Protein AF-A0A9D7IGU1-F1 (afdb_monomer)

Foldseek 3Di:
DVVVVVVVVLVVQLVVQLVVVVVVVDAQLLSNLLSLCVSDPLVDDSCLSVVLNQLRACPPVQHNDHSNLVSNLSNVCSRLNDPDQQDDPDPVVSVVVVVCLVPPVVHSCVVSVVSVVVVCVVDPDDRDDPDDSPPPVPPPPDPDDPCVVVPDPDPDPPPDDPDDDDPDDPPPVVPD

Solvent-accessible surface area (backbone atoms only — not comparable to full-atom values): 10767 Å² total; per-residue (Å²): 112,74,67,55,57,55,49,56,52,50,52,49,53,28,52,54,40,22,55,52,32,43,77,72,69,44,45,53,3,28,13,37,20,42,21,43,56,72,74,42,92,58,92,66,64,82,70,61,29,62,75,25,55,62,30,45,48,24,29,80,66,69,58,62,44,62,13,45,59,51,10,46,44,50,43,48,39,63,73,71,48,82,91,68,78,62,83,53,96,47,69,70,55,19,53,48,52,49,46,42,41,60,72,37,90,93,18,68,58,58,62,57,54,47,54,62,53,50,48,53,72,72,38,101,56,81,73,76,62,87,85,52,95,79,65,65,75,82,85,54,76,84,73,78,56,89,53,85,79,65,82,61,93,68,82,74,80,79,83,68,85,72,82,80,88,79,82,93,70,76,88,69,77,82,78,121

Mean predicted aligned error: 13.42 Å

pLDDT: mean 72.74, std 23.42, range [28.81, 96.25]

Secondary structure (DSSP, 8-state):
-HHHHHHHHHHHHHHHHHHHHHHTT--HHHHHHHHHHHHS--S--GGGGGGGGGGSSBSTT--SB-HHHHHHHHHHHHHHS-SSPPP-SSHHHHHHHHHHHHHSTT-TTHHHHHHHHHHHHHSSSPPPPS--TT--STT--SS--TTTTSSS-PPPP------S------TTTT--

Structure (mmCIF, N/CA/C/O backbone):
data_AF-A0A9D7IGU1-F1
#
_entry.id   AF-A0A9D7IGU1-F1
#
loop_
_atom_site.group_PDB
_atom_site.id
_atom_site.type_symbol
_atom_site.label_atom_id
_atom_site.label_alt_id
_atom_site.label_comp_id
_atom_site.label_asym_id
_atom_site.label_entity_id
_atom_site.label_seq_id
_atom_site.pdbx_PDB_ins_code
_atom_site.Cartn_x
_atom_site.Cartn_y
_atom_site.Cartn_z
_atom_site.occupancy
_atom_site.B_iso_or_equiv
_atom_site.auth_seq_id
_atom_site.auth_comp_id
_atom_site.auth_asym_id
_atom_site.auth_atom_id
_atom_site.pdbx_PDB_model_num
ATOM 1 N N . MET A 1 1 ? 7.772 -27.576 4.066 1.00 51.88 1 MET A N 1
ATOM 2 C CA . MET A 1 1 ? 8.764 -27.115 3.060 1.00 51.88 1 MET A CA 1
ATOM 3 C C . MET A 1 1 ? 8.120 -26.477 1.826 1.00 51.88 1 MET A C 1
ATOM 5 O O . MET A 1 1 ? 8.547 -25.393 1.469 1.00 51.88 1 MET A O 1
ATOM 9 N N . ARG A 1 2 ? 7.075 -27.059 1.208 1.00 58.72 2 ARG A N 1
ATOM 10 C CA . ARG A 1 2 ? 6.429 -26.496 -0.005 1.00 58.72 2 ARG A CA 1
ATOM 11 C C . ARG A 1 2 ? 5.854 -25.073 0.150 1.00 58.72 2 ARG A C 1
ATOM 13 O O . ARG A 1 2 ? 5.916 -24.304 -0.799 1.00 58.72 2 ARG A O 1
ATOM 20 N N . GLU A 1 3 ? 5.317 -24.707 1.318 1.00 61.44 3 GLU A N 1
ATOM 21 C CA . GLU A 1 3 ? 4.785 -23.349 1.554 1.00 61.44 3 GLU A CA 1
ATOM 22 C C . GLU A 1 3 ? 5.861 -22.271 1.695 1.00 61.44 3 GLU A C 1
ATOM 24 O O . GLU A 1 3 ? 5.655 -21.152 1.232 1.00 61.44 3 GLU A O 1
ATOM 29 N N . ALA A 1 4 ? 7.009 -22.609 2.290 1.00 62.56 4 ALA A N 1
ATOM 30 C CA . ALA A 1 4 ? 8.148 -21.700 2.356 1.00 62.56 4 ALA A CA 1
ATOM 31 C C . ALA A 1 4 ? 8.621 -21.385 0.931 1.00 62.56 4 ALA A C 1
ATOM 33 O O . ALA A 1 4 ? 8.557 -20.236 0.516 1.00 62.56 4 ALA A O 1
ATOM 34 N N . VAL A 1 5 ? 8.886 -22.413 0.114 1.00 61.25 5 VAL A N 1
ATOM 35 C CA . VAL A 1 5 ? 9.341 -22.237 -1.279 1.00 61.25 5 VAL A CA 1
ATOM 36 C C . VAL A 1 5 ? 8.416 -21.306 -2.080 1.00 61.25 5 VAL A C 1
ATOM 38 O O . VAL A 1 5 ? 8.897 -20.402 -2.758 1.00 61.25 5 VAL A O 1
ATOM 41 N N . LYS A 1 6 ? 7.089 -21.436 -1.922 1.00 84.56 6 LYS A N 1
ATOM 42 C CA . LYS A 1 6 ? 6.106 -20.522 -2.539 1.00 84.56 6 LYS A CA 1
ATOM 43 C C . LYS A 1 6 ? 6.178 -19.091 -1.994 1.00 84.56 6 LYS A C 1
ATOM 45 O O . LYS A 1 6 ? 5.956 -18.133 -2.731 1.00 84.56 6 LYS A O 1
ATOM 50 N N . LYS A 1 7 ? 6.435 -18.924 -0.697 1.00 87.75 7 LYS A N 1
AT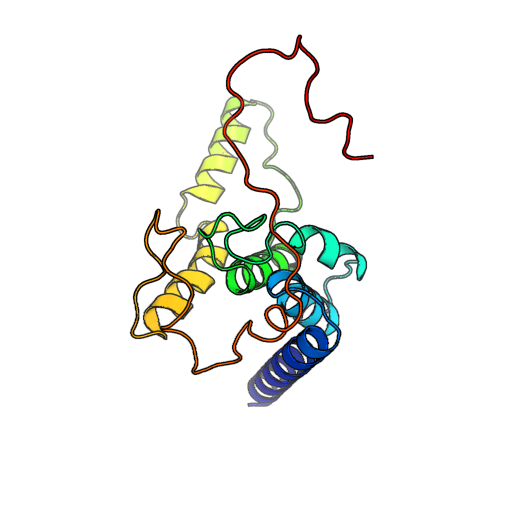OM 51 C CA . LYS A 1 7 ? 6.611 -17.613 -0.064 1.00 87.75 7 LYS A CA 1
ATOM 52 C C . LYS A 1 7 ? 7.884 -16.931 -0.560 1.00 87.75 7 LYS A C 1
ATOM 54 O O . LYS A 1 7 ? 7.827 -15.756 -0.910 1.00 87.75 7 LYS A O 1
ATOM 59 N N . GLU A 1 8 ? 9.007 -17.641 -0.605 1.00 89.50 8 GLU A N 1
ATOM 60 C CA . GLU A 1 8 ? 10.271 -17.094 -1.101 1.00 89.50 8 GLU A CA 1
ATOM 61 C C . GLU A 1 8 ? 10.181 -16.702 -2.583 1.00 89.50 8 GLU A C 1
ATOM 63 O O . GLU A 1 8 ? 10.619 -15.611 -2.949 1.00 89.50 8 GLU A O 1
ATOM 68 N N . GLU A 1 9 ? 9.528 -17.522 -3.409 1.00 92.25 9 GLU A N 1
ATOM 69 C CA . GLU A 1 9 ? 9.257 -17.217 -4.818 1.00 92.25 9 GLU A CA 1
ATOM 70 C C . GLU A 1 9 ? 8.435 -15.929 -4.979 1.00 92.25 9 GLU A C 1
ATOM 72 O O . GLU A 1 9 ? 8.817 -15.031 -5.732 1.00 92.25 9 GLU A O 1
ATOM 77 N N . LYS A 1 10 ? 7.349 -15.778 -4.207 1.00 91.81 10 LYS A N 1
ATOM 78 C CA . LYS A 1 10 ? 6.545 -14.544 -4.198 1.00 91.81 10 LYS A CA 1
ATOM 79 C C . LYS A 1 10 ? 7.355 -13.332 -3.749 1.00 91.81 10 LYS A C 1
ATOM 81 O O . LYS A 1 10 ? 7.228 -12.263 -4.342 1.00 91.81 10 LYS A O 1
ATOM 86 N N . ILE A 1 11 ? 8.189 -13.477 -2.718 1.00 92.38 11 ILE A N 1
ATOM 87 C CA . ILE A 1 11 ? 9.048 -12.387 -2.236 1.00 92.38 11 ILE A CA 1
ATOM 88 C C . ILE A 1 11 ? 10.005 -11.937 -3.342 1.00 92.38 11 ILE A C 1
ATOM 90 O O . ILE A 1 11 ? 10.165 -10.733 -3.548 1.00 92.38 11 ILE A O 1
ATOM 94 N N . GLU A 1 12 ? 10.629 -12.869 -4.062 1.00 93.88 12 GLU A N 1
ATOM 95 C CA . GLU A 1 12 ? 11.541 -12.505 -5.146 1.00 93.88 12 GLU A CA 1
ATOM 96 C C . GLU A 1 12 ? 10.802 -11.896 -6.342 1.00 93.88 12 GLU A C 1
ATOM 98 O O . GLU A 1 12 ? 11.257 -10.891 -6.893 1.00 93.88 12 GLU A O 1
ATOM 103 N N . ALA A 1 13 ? 9.619 -12.410 -6.685 1.00 93.69 13 ALA A N 1
ATOM 104 C CA . ALA A 1 13 ? 8.765 -11.819 -7.712 1.00 93.69 13 ALA A CA 1
ATOM 105 C C . ALA A 1 13 ? 8.394 -10.362 -7.379 1.00 93.69 13 ALA A C 1
ATOM 107 O O . ALA A 1 13 ? 8.549 -9.478 -8.225 1.00 93.69 13 ALA A O 1
ATOM 108 N N . ILE A 1 14 ? 7.990 -10.088 -6.131 1.00 94.81 14 ILE A N 1
ATOM 109 C CA . ILE A 1 14 ? 7.678 -8.731 -5.651 1.00 94.81 14 ILE A CA 1
ATOM 110 C C . ILE A 1 14 ? 8.912 -7.831 -5.753 1.00 94.81 14 ILE A C 1
ATOM 112 O O . ILE A 1 14 ? 8.826 -6.726 -6.287 1.00 94.81 14 ILE A O 1
ATOM 116 N N . LYS A 1 15 ? 10.079 -8.290 -5.284 1.00 93.31 15 LYS A N 1
ATOM 117 C CA . LYS A 1 15 ? 11.327 -7.511 -5.347 1.00 93.31 15 LYS A CA 1
ATOM 118 C C . LYS A 1 15 ? 11.727 -7.183 -6.784 1.00 93.31 15 LYS A C 1
ATOM 120 O O . LYS A 1 15 ? 12.071 -6.039 -7.081 1.00 93.31 15 LYS A O 1
ATOM 125 N N . SER A 1 16 ? 11.689 -8.175 -7.670 1.00 94.19 16 SER A N 1
ATOM 126 C CA . SER A 1 16 ? 12.026 -8.015 -9.085 1.00 94.19 16 SER A CA 1
ATOM 127 C C . SER A 1 16 ? 11.087 -7.025 -9.771 1.00 94.19 16 SER A C 1
ATOM 129 O O . SER A 1 16 ? 11.536 -6.098 -10.449 1.00 94.19 16 SER A O 1
ATOM 131 N N . ARG A 1 17 ? 9.784 -7.147 -9.506 1.00 94.12 17 ARG A N 1
ATOM 132 C CA . ARG A 1 17 ? 8.772 -6.237 -10.036 1.00 94.12 17 ARG A CA 1
ATOM 133 C C . ARG A 1 17 ? 8.936 -4.815 -9.513 1.00 94.12 17 ARG A C 1
ATOM 135 O O . ARG A 1 17 ? 8.934 -3.889 -10.314 1.00 94.12 17 ARG A O 1
ATOM 142 N N . ALA A 1 18 ? 9.165 -4.632 -8.214 1.00 94.06 18 ALA A N 1
ATOM 143 C CA . ALA A 1 18 ? 9.398 -3.309 -7.635 1.00 94.06 18 ALA A CA 1
ATOM 144 C C . ALA A 1 18 ? 10.619 -2.613 -8.267 1.00 94.06 18 ALA A C 1
ATOM 146 O O . ALA A 1 18 ? 10.550 -1.426 -8.584 1.00 94.06 18 ALA A O 1
ATOM 147 N N . ARG A 1 19 ? 11.711 -3.353 -8.522 1.00 92.94 19 ARG A N 1
ATOM 148 C CA . ARG A 1 19 ? 12.886 -2.833 -9.250 1.00 92.94 19 ARG A CA 1
ATOM 149 C C . ARG A 1 19 ? 12.538 -2.436 -10.684 1.00 92.94 19 ARG A C 1
ATOM 151 O O . ARG A 1 19 ? 12.917 -1.355 -11.122 1.00 92.94 19 ARG A O 1
ATOM 158 N N . LYS A 1 20 ? 11.791 -3.283 -11.399 1.00 94.38 20 LYS A N 1
ATOM 159 C CA . LYS A 1 20 ? 11.336 -2.992 -12.765 1.00 94.38 20 LYS A CA 1
ATOM 160 C C . LYS A 1 20 ? 10.449 -1.747 -12.811 1.00 94.38 20 LYS A C 1
ATOM 162 O O . LYS A 1 20 ? 10.657 -0.896 -13.666 1.00 94.38 20 LYS A O 1
ATOM 167 N N . ASN A 1 21 ? 9.504 -1.618 -11.883 1.00 92.44 21 ASN A N 1
ATOM 168 C CA . ASN A 1 21 ? 8.616 -0.460 -11.786 1.00 92.44 21 ASN A CA 1
ATOM 169 C C . ASN A 1 21 ? 9.403 0.840 -11.621 1.00 92.44 21 ASN A C 1
ATOM 171 O O . ASN A 1 21 ? 9.099 1.832 -12.279 1.00 92.44 21 ASN A O 1
ATOM 175 N N . PHE A 1 22 ? 10.458 0.814 -10.809 1.00 92.12 22 PHE A N 1
ATOM 176 C CA . PHE A 1 22 ? 11.317 1.977 -10.631 1.00 92.12 22 PHE A CA 1
ATOM 177 C C . PHE A 1 22 ? 11.996 2.391 -11.945 1.00 92.12 22 PHE A C 1
ATOM 179 O O . PHE A 1 22 ? 12.026 3.572 -12.282 1.00 92.12 22 PHE A O 1
ATOM 186 N N . SER A 1 23 ? 12.462 1.425 -12.742 1.00 92.12 23 SER A N 1
ATOM 187 C CA . SER A 1 23 ? 13.006 1.689 -14.083 1.00 92.12 23 SER A CA 1
ATOM 188 C C . SER A 1 23 ? 11.972 2.230 -15.078 1.00 92.12 23 SER A C 1
ATOM 190 O O . SER A 1 23 ? 12.360 2.858 -16.057 1.00 92.12 23 SER A O 1
ATOM 192 N N . LEU A 1 24 ? 10.674 2.011 -14.840 1.00 92.94 24 LEU A N 1
ATOM 193 C CA . LEU A 1 24 ? 9.581 2.560 -15.653 1.00 92.94 24 LEU A CA 1
ATOM 194 C C . LEU A 1 24 ? 9.173 3.983 -15.234 1.00 92.94 24 LEU A C 1
ATOM 196 O O . LEU A 1 24 ? 8.306 4.573 -15.873 1.00 92.94 24 LEU A O 1
ATOM 200 N N . GLY A 1 25 ? 9.778 4.541 -14.180 1.00 91.38 25 GLY A N 1
ATOM 201 C CA . GLY A 1 25 ? 9.480 5.890 -13.695 1.00 91.38 25 GLY A CA 1
ATOM 202 C C . GLY A 1 25 ? 8.363 5.964 -12.654 1.00 91.38 25 GLY A C 1
ATOM 203 O O . GLY A 1 25 ? 7.977 7.066 -12.268 1.00 91.38 25 GLY A O 1
ATOM 204 N N . TYR A 1 26 ? 7.868 4.825 -12.156 1.00 91.56 26 TYR A N 1
ATOM 205 C CA . TYR A 1 26 ? 7.015 4.831 -10.970 1.00 91.56 26 TYR A CA 1
ATOM 206 C C . TYR A 1 26 ? 7.799 5.349 -9.769 1.00 91.56 26 TYR A C 1
ATOM 208 O O . TYR A 1 26 ? 8.993 5.080 -9.598 1.00 91.56 26 TYR A O 1
ATOM 216 N N . ASN A 1 27 ? 7.116 6.068 -8.889 1.00 94.38 27 ASN A N 1
ATOM 217 C CA . ASN A 1 27 ? 7.745 6.535 -7.665 1.00 94.38 27 ASN A CA 1
ATOM 218 C C . ASN A 1 27 ? 7.817 5.421 -6.600 1.00 94.38 27 ASN A C 1
ATOM 220 O O . ASN A 1 27 ? 7.190 4.368 -6.711 1.00 94.38 27 ASN A O 1
ATOM 224 N N . CYS A 1 28 ? 8.637 5.618 -5.560 1.00 92.19 28 CYS A N 1
ATOM 225 C CA . CYS A 1 28 ? 8.915 4.571 -4.569 1.00 92.19 28 CYS A CA 1
ATOM 226 C C . CYS A 1 28 ? 7.681 3.926 -3.888 1.00 92.19 28 CYS A C 1
ATOM 228 O O . CYS A 1 28 ? 7.690 2.698 -3.762 1.00 92.19 28 CYS A O 1
ATOM 230 N N . PRO A 1 29 ? 6.623 4.651 -3.469 1.00 95.44 29 PRO A N 1
ATOM 231 C CA . PRO A 1 29 ? 5.443 4.014 -2.879 1.00 95.44 29 PRO A CA 1
ATOM 232 C C . PRO A 1 29 ? 4.617 3.249 -3.926 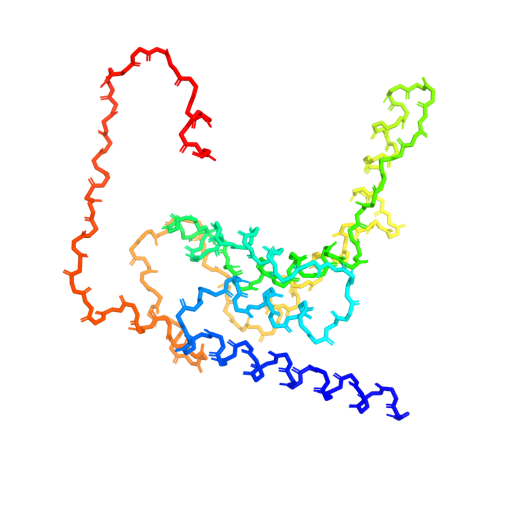1.00 95.44 29 PRO A C 1
ATOM 234 O O . PRO A 1 29 ? 4.119 2.165 -3.624 1.00 95.44 29 PRO A O 1
ATOM 237 N N . GLU A 1 30 ? 4.509 3.757 -5.160 1.00 96.06 30 GLU A N 1
ATOM 238 C CA . GLU A 1 30 ? 3.820 3.094 -6.272 1.00 96.06 30 GLU A CA 1
ATOM 239 C C . GLU A 1 30 ? 4.524 1.795 -6.638 1.00 96.06 30 GLU A C 1
ATOM 241 O O . GLU A 1 30 ? 3.865 0.770 -6.771 1.00 96.06 30 GLU A O 1
ATOM 246 N N . CYS A 1 31 ? 5.859 1.813 -6.732 1.00 96.19 31 CYS A N 1
ATOM 247 C CA . CYS A 1 31 ? 6.658 0.636 -7.062 1.00 96.19 31 CYS A CA 1
ATOM 248 C C . CYS A 1 31 ? 6.352 -0.534 -6.129 1.00 96.19 31 CYS A C 1
ATOM 250 O O . CYS A 1 31 ? 6.145 -1.650 -6.601 1.00 96.19 31 CYS A O 1
ATOM 252 N N . VAL A 1 32 ? 6.335 -0.275 -4.817 1.00 95.56 32 VAL A N 1
ATOM 253 C CA . VAL A 1 32 ? 6.103 -1.301 -3.794 1.00 95.56 32 VAL A CA 1
ATOM 254 C C . VAL A 1 32 ? 4.640 -1.732 -3.778 1.00 95.56 32 VAL A C 1
ATOM 256 O O . VAL A 1 32 ? 4.363 -2.929 -3.782 1.00 95.56 32 VAL A O 1
ATOM 259 N N . THR A 1 33 ? 3.712 -0.773 -3.797 1.00 96.25 33 THR A N 1
ATOM 260 C CA . THR A 1 33 ? 2.272 -1.059 -3.734 1.00 96.25 33 THR A CA 1
ATOM 261 C C . THR A 1 33 ? 1.832 -1.878 -4.943 1.00 96.25 33 THR A C 1
ATOM 263 O O . THR A 1 33 ? 1.239 -2.940 -4.792 1.00 96.25 33 THR A O 1
ATOM 266 N N . GLU A 1 34 ? 2.192 -1.434 -6.147 1.00 95.69 34 GLU A N 1
ATOM 267 C CA . GLU A 1 34 ? 1.864 -2.120 -7.397 1.00 95.69 34 GLU A CA 1
ATOM 268 C C . GLU A 1 34 ? 2.487 -3.518 -7.450 1.00 95.69 34 GLU A C 1
ATOM 270 O O . GLU A 1 34 ? 1.813 -4.479 -7.833 1.00 95.69 34 GLU A O 1
ATOM 275 N N . ALA A 1 35 ? 3.742 -3.654 -7.004 1.00 95.56 35 ALA A N 1
ATOM 276 C CA . ALA A 1 35 ? 4.427 -4.936 -7.034 1.00 95.56 35 ALA A CA 1
ATOM 277 C C . ALA A 1 35 ? 3.740 -5.980 -6.146 1.00 95.56 35 ALA A C 1
ATOM 279 O O . ALA A 1 35 ? 3.600 -7.133 -6.552 1.00 95.56 35 ALA A O 1
ATOM 280 N N . VAL A 1 36 ? 3.290 -5.577 -4.954 1.00 94.62 36 VAL A N 1
ATOM 281 C CA . VAL A 1 36 ? 2.569 -6.470 -4.041 1.00 94.62 36 VAL A CA 1
ATOM 282 C C . VAL A 1 36 ? 1.176 -6.786 -4.576 1.00 94.62 36 VAL A C 1
ATOM 284 O O . VAL A 1 36 ? 0.839 -7.962 -4.655 1.00 94.62 36 VAL A O 1
ATOM 287 N N . LEU A 1 37 ? 0.404 -5.778 -4.998 1.00 93.62 37 LEU A N 1
ATOM 288 C CA . LEU A 1 37 ? -0.960 -5.972 -5.512 1.00 93.62 37 LEU A CA 1
ATOM 289 C C . LEU A 1 37 ? -1.012 -6.817 -6.789 1.00 93.62 37 LEU A C 1
ATOM 291 O O . LEU A 1 37 ? -2.038 -7.416 -7.082 1.00 93.62 37 LEU A O 1
ATOM 295 N N . THR A 1 38 ? 0.084 -6.880 -7.548 1.00 93.00 38 THR A N 1
ATOM 296 C CA . THR A 1 38 ? 0.151 -7.740 -8.735 1.00 93.00 38 THR A CA 1
ATOM 297 C C . THR A 1 38 ? 0.491 -9.192 -8.402 1.00 93.00 38 THR A C 1
ATOM 299 O O . THR A 1 38 ? 0.052 -10.105 -9.095 1.00 93.00 38 THR A O 1
ATOM 302 N N . VAL A 1 39 ? 1.326 -9.430 -7.387 1.00 92.50 39 VAL A N 1
ATOM 303 C CA . VAL A 1 39 ? 1.777 -10.790 -7.030 1.00 92.50 39 VAL A CA 1
ATOM 304 C C . VAL A 1 39 ? 0.823 -11.461 -6.041 1.00 92.50 39 VAL A C 1
ATOM 306 O O . VAL A 1 39 ? 0.706 -12.689 -6.014 1.00 92.50 39 VAL A O 1
ATOM 309 N N . ILE A 1 40 ? 0.164 -10.668 -5.202 1.00 89.88 40 ILE A N 1
ATOM 310 C CA . ILE A 1 40 ? -0.815 -11.126 -4.225 1.00 89.88 40 ILE A CA 1
ATOM 311 C C . ILE A 1 40 ? -2.202 -10.811 -4.762 1.00 89.88 40 ILE A C 1
ATOM 313 O O . ILE A 1 40 ? -2.520 -9.652 -5.010 1.00 89.88 40 ILE A O 1
ATOM 317 N N . ASP A 1 41 ? -3.026 -11.845 -4.906 1.00 87.50 41 ASP A N 1
ATOM 318 C CA . ASP A 1 41 ? -4.427 -11.660 -5.256 1.00 87.50 41 ASP A CA 1
ATOM 319 C C . ASP A 1 41 ? -5.160 -10.989 -4.091 1.00 87.50 41 ASP A C 1
ATOM 321 O O . ASP A 1 41 ? -5.276 -11.549 -2.999 1.00 87.50 41 ASP A O 1
ATOM 325 N N . THR A 1 42 ? -5.583 -9.752 -4.325 1.00 87.50 42 THR A N 1
ATOM 326 C CA . THR A 1 42 ? -6.312 -8.917 -3.364 1.00 87.50 42 THR A CA 1
ATOM 327 C C . THR A 1 42 ? -7.737 -8.624 -3.827 1.00 87.50 42 THR A C 1
ATOM 329 O O . THR A 1 42 ? -8.482 -7.970 -3.106 1.00 87.50 42 THR A O 1
ATOM 332 N N . GLY A 1 43 ? -8.117 -9.047 -5.040 1.00 88.31 43 GLY A N 1
ATOM 333 C CA . GLY A 1 43 ? -9.372 -8.637 -5.679 1.00 88.31 43 GLY A CA 1
ATOM 334 C C . GLY A 1 43 ? -9.471 -7.139 -6.008 1.00 88.31 43 GLY A C 1
ATOM 335 O O . GLY A 1 43 ? -10.515 -6.690 -6.480 1.00 88.31 43 GLY A O 1
ATOM 336 N N . LEU A 1 44 ? -8.414 -6.353 -5.772 1.00 91.06 44 LEU A N 1
ATOM 337 C CA . LEU A 1 44 ? -8.405 -4.917 -6.029 1.00 91.06 44 LEU A CA 1
ATOM 338 C C . LEU A 1 44 ? -7.909 -4.589 -7.442 1.00 91.06 44 LEU A C 1
ATOM 340 O O . LEU A 1 44 ? -7.014 -5.257 -7.967 1.00 91.06 44 LEU A O 1
ATOM 344 N N . PRO A 1 45 ? -8.439 -3.518 -8.055 1.00 93.19 45 PRO A N 1
ATOM 345 C CA . PRO A 1 45 ? -8.020 -3.105 -9.383 1.00 93.19 45 PRO A CA 1
ATOM 346 C C . PRO A 1 45 ? -6.588 -2.524 -9.365 1.00 93.19 45 PRO A C 1
ATOM 348 O O . PRO A 1 45 ? -6.174 -1.937 -8.354 1.00 93.19 45 PRO A O 1
ATOM 351 N N . PRO A 1 46 ? -5.821 -2.611 -10.472 1.00 88.12 46 PRO A N 1
ATOM 352 C CA . PRO A 1 46 ? -4.459 -2.065 -10.564 1.00 88.12 46 PRO A CA 1
ATOM 353 C C . PRO A 1 46 ? -4.357 -0.566 -10.243 1.00 88.12 46 PRO A C 1
ATOM 355 O O . PRO A 1 46 ? -3.317 -0.079 -9.790 1.00 88.12 46 PRO A O 1
ATOM 358 N N . GLU A 1 47 ? -5.441 0.179 -10.458 1.00 93.38 47 GLU A N 1
ATOM 359 C CA . GLU A 1 47 ? -5.584 1.608 -10.180 1.00 93.38 47 GLU A CA 1
ATOM 360 C C . GLU A 1 47 ? -5.437 1.941 -8.694 1.00 93.38 47 GLU A C 1
ATOM 362 O O . GLU A 1 47 ? -5.102 3.079 -8.368 1.00 93.38 47 GLU A O 1
ATOM 367 N N . THR A 1 48 ? -5.600 0.960 -7.802 1.00 93.19 48 THR A N 1
ATOM 368 C CA . THR A 1 48 ? -5.379 1.105 -6.354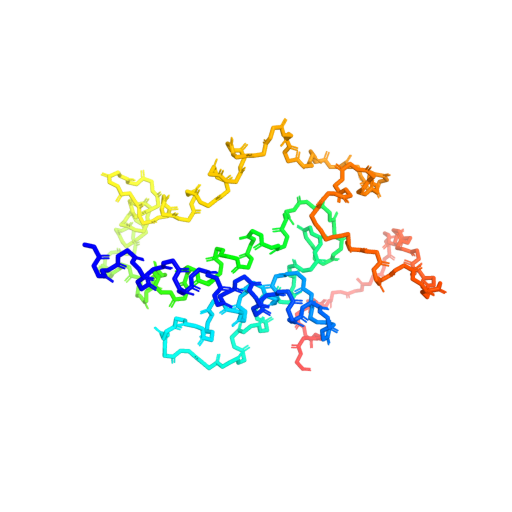 1.00 93.19 48 THR A CA 1
ATOM 369 C C . THR A 1 48 ? -4.002 1.695 -6.039 1.00 93.19 48 THR A C 1
ATOM 371 O O . THR A 1 48 ? -3.854 2.452 -5.080 1.00 93.19 48 THR A O 1
ATOM 374 N N . ARG A 1 49 ? -2.992 1.464 -6.895 1.00 93.19 49 ARG A N 1
ATOM 375 C CA . ARG A 1 49 ? -1.656 2.069 -6.741 1.00 93.19 49 ARG A CA 1
ATOM 376 C C . ARG A 1 49 ? -1.666 3.603 -6.714 1.00 93.19 49 ARG A C 1
ATOM 378 O O . ARG A 1 49 ? -0.757 4.183 -6.134 1.00 93.19 49 ARG A O 1
ATOM 385 N N . LYS A 1 50 ? -2.676 4.267 -7.297 1.00 95.62 50 LYS A N 1
ATOM 386 C CA . LYS A 1 50 ? -2.810 5.739 -7.293 1.00 95.62 50 LYS A CA 1
ATOM 387 C C . LYS A 1 50 ? -2.907 6.310 -5.877 1.00 95.62 50 LYS A C 1
ATOM 389 O O . LYS A 1 50 ? -2.463 7.425 -5.632 1.00 95.62 50 LYS A O 1
ATOM 394 N N . VAL A 1 51 ? -3.429 5.531 -4.926 1.00 95.50 51 VAL A N 1
ATOM 395 C CA . VAL A 1 51 ? -3.479 5.915 -3.505 1.00 95.50 51 VAL A CA 1
ATOM 396 C C . VAL A 1 51 ? -2.065 6.106 -2.940 1.00 95.50 51 VAL A C 1
ATOM 398 O O . VAL A 1 51 ? -1.849 6.921 -2.047 1.00 95.50 51 VAL A O 1
ATOM 401 N N . ALA A 1 52 ? -1.079 5.396 -3.492 1.00 96.00 52 ALA A N 1
ATOM 402 C CA . ALA A 1 52 ? 0.307 5.452 -3.058 1.00 96.00 52 ALA A CA 1
ATOM 403 C C . ALA A 1 52 ? 1.054 6.701 -3.577 1.00 96.00 52 ALA A C 1
ATOM 405 O O . ALA A 1 52 ? 2.051 7.097 -2.978 1.00 96.00 52 ALA A O 1
ATOM 406 N N . THR A 1 53 ? 0.579 7.356 -4.644 1.00 95.56 53 THR A N 1
ATOM 407 C CA . THR A 1 53 ? 1.280 8.456 -5.336 1.00 95.56 53 THR A CA 1
ATOM 408 C C . THR A 1 53 ? 1.622 9.630 -4.419 1.00 95.56 53 THR A C 1
ATOM 410 O O . THR A 1 53 ? 2.734 10.157 -4.476 1.00 95.56 53 THR A O 1
ATOM 413 N N . GLY A 1 54 ? 0.714 10.006 -3.510 1.00 94.31 54 GLY A N 1
ATOM 414 C CA . GLY A 1 54 ? 0.945 11.094 -2.550 1.00 94.31 54 GLY A CA 1
ATOM 415 C C . GLY A 1 54 ? 2.147 10.858 -1.626 1.00 94.31 54 GLY A C 1
ATOM 416 O O . GLY A 1 54 ? 2.642 11.798 -1.001 1.00 94.31 54 GLY A O 1
ATOM 417 N N . PHE A 1 55 ? 2.659 9.621 -1.586 1.00 95.06 55 PHE A N 1
ATOM 418 C CA . PHE A 1 55 ? 3.731 9.180 -0.710 1.00 95.06 55 PHE A CA 1
ATOM 419 C C . PHE A 1 55 ? 5.138 9.037 -1.381 1.00 95.06 55 PHE A C 1
ATOM 421 O O . PHE A 1 55 ? 6.003 8.329 -0.875 1.00 95.06 55 PHE A O 1
ATOM 428 N N . VAL A 1 56 ? 5.427 9.650 -2.532 1.00 91.56 56 VAL A N 1
ATOM 429 C CA . VAL A 1 56 ? 6.779 9.802 -3.190 1.00 91.56 56 VAL A CA 1
ATOM 430 C C . VAL A 1 56 ? 7.940 10.636 -2.517 1.00 91.56 56 VAL A C 1
ATOM 432 O O . VAL A 1 56 ? 8.213 11.760 -2.924 1.00 91.56 56 VAL A O 1
ATOM 435 N N . GLY A 1 57 ? 8.634 10.196 -1.450 1.00 83.62 57 GLY A N 1
ATOM 436 C CA . GLY A 1 57 ? 9.702 10.991 -0.750 1.00 83.62 57 GLY A CA 1
ATOM 437 C C . GLY A 1 57 ? 9.373 11.850 0.515 1.00 83.62 57 GLY A C 1
ATOM 438 O O . GLY A 1 57 ? 9.607 13.057 0.517 1.00 83.62 57 GLY A O 1
ATOM 439 N N . GLY A 1 58 ? 8.845 11.274 1.604 1.00 81.12 58 GLY A N 1
ATOM 440 C CA . GLY A 1 58 ? 8.474 11.970 2.865 1.00 81.12 58 GLY A CA 1
ATOM 441 C C . GLY A 1 58 ? 6.989 12.180 3.310 1.00 81.12 58 GLY A C 1
ATOM 442 O O . GLY A 1 58 ? 6.575 11.736 4.361 1.00 81.12 58 GLY A O 1
ATOM 443 N N . VAL A 1 59 ? 6.076 12.787 2.573 1.00 65.81 59 VAL A N 1
ATOM 444 C CA . VAL A 1 59 ? 6.168 13.072 1.170 1.00 65.81 59 VAL A CA 1
ATOM 445 C C . VAL A 1 59 ? 5.263 14.242 0.748 1.00 65.81 59 VAL A C 1
ATOM 447 O O . VAL A 1 59 ? 5.501 15.314 1.234 1.00 65.81 59 VAL A O 1
ATOM 450 N N . GLY A 1 60 ? 4.402 14.196 -0.271 1.00 85.81 60 GLY A N 1
ATOM 451 C CA . GLY A 1 60 ? 4.455 15.251 -1.306 1.00 85.81 60 GLY A CA 1
ATOM 452 C C . GLY A 1 60 ? 5.786 16.048 -1.426 1.00 85.81 60 GLY A C 1
ATOM 453 O O . GLY A 1 60 ? 5.722 17.258 -1.569 1.00 85.81 60 GLY A O 1
ATOM 454 N N . LEU A 1 61 ? 6.975 15.421 -1.312 1.00 86.12 61 LEU A N 1
ATOM 455 C CA . LEU A 1 61 ? 8.314 16.034 -1.205 1.00 86.12 61 LEU A CA 1
ATOM 456 C C . LEU A 1 61 ? 8.661 16.743 0.128 1.00 86.12 61 LEU A C 1
ATOM 458 O O . LEU A 1 61 ? 9.655 17.457 0.211 1.00 86.12 61 LEU A O 1
ATOM 462 N N . TYR A 1 62 ? 7.902 16.508 1.192 1.00 87.44 62 TYR A N 1
ATOM 463 C CA . TYR A 1 62 ? 8.071 17.082 2.533 1.00 87.44 62 TYR A CA 1
ATOM 464 C C . TYR A 1 62 ? 9.273 16.521 3.312 1.00 87.44 62 TYR A C 1
ATOM 466 O O . TYR A 1 62 ? 9.877 17.228 4.114 1.00 87.44 62 TYR A O 1
ATOM 474 N N . GLY A 1 63 ? 9.651 15.263 3.062 1.00 79.25 63 GLY A N 1
ATOM 475 C CA . GLY A 1 63 ? 10.855 14.643 3.636 1.00 79.25 63 GLY A CA 1
ATOM 476 C C . GLY A 1 63 ? 10.733 13.978 5.018 1.00 79.25 63 GLY A C 1
ATOM 477 O O . GLY A 1 63 ? 11.756 13.817 5.672 1.00 79.25 63 GLY A O 1
ATOM 478 N N . ASP A 1 64 ? 9.539 13.579 5.462 1.00 84.38 64 ASP A N 1
ATOM 479 C CA . ASP A 1 64 ? 9.326 12.958 6.784 1.00 84.38 64 ASP A CA 1
ATOM 480 C C . ASP A 1 64 ? 9.337 11.411 6.759 1.00 84.38 64 ASP A C 1
ATOM 482 O O . ASP A 1 64 ? 10.293 10.756 7.169 1.00 84.38 64 ASP A O 1
ATOM 486 N N . THR A 1 65 ? 8.298 10.798 6.196 1.00 84.50 65 THR A N 1
ATOM 487 C CA . THR A 1 65 ? 8.073 9.349 6.165 1.00 84.50 65 THR A CA 1
ATOM 488 C C . THR A 1 65 ? 8.586 8.679 4.875 1.00 84.50 65 THR A C 1
ATOM 490 O O . THR A 1 65 ? 8.386 9.148 3.753 1.00 84.50 65 THR A O 1
ATOM 493 N N . CYS A 1 66 ? 9.227 7.511 4.998 1.00 90.19 66 CYS A N 1
ATOM 494 C CA . CYS A 1 66 ? 9.709 6.740 3.847 1.00 90.19 66 CYS A CA 1
ATOM 495 C C . CYS A 1 66 ? 8.555 6.211 2.973 1.00 90.19 66 CYS A C 1
ATOM 497 O O . CYS A 1 66 ? 7.812 5.319 3.383 1.00 90.19 66 CYS A O 1
ATOM 499 N N . GLY A 1 67 ? 8.478 6.683 1.725 1.00 90.62 67 GLY A N 1
ATOM 500 C CA . GLY A 1 67 ? 7.435 6.293 0.772 1.00 90.62 67 GLY A CA 1
ATOM 501 C C . GLY A 1 67 ? 7.351 4.793 0.493 1.00 90.62 67 GLY A C 1
ATOM 502 O O . GLY A 1 67 ? 6.263 4.230 0.449 1.00 90.62 67 GLY A O 1
ATOM 503 N N . ALA A 1 68 ? 8.493 4.110 0.377 1.00 92.00 68 ALA A N 1
ATOM 504 C CA . ALA A 1 68 ? 8.522 2.665 0.142 1.00 92.00 68 ALA A CA 1
ATOM 505 C C . ALA A 1 68 ? 7.912 1.865 1.311 1.00 92.00 68 ALA A C 1
ATOM 507 O O . ALA A 1 68 ? 7.190 0.894 1.083 1.00 92.00 68 ALA A O 1
ATOM 508 N N . ILE A 1 69 ? 8.163 2.287 2.559 1.00 93.19 69 ILE A N 1
ATOM 509 C CA . ILE A 1 69 ? 7.569 1.660 3.752 1.00 93.19 69 ILE A CA 1
ATOM 510 C C . ILE A 1 69 ? 6.064 1.923 3.777 1.00 93.19 69 ILE A C 1
ATOM 512 O O . ILE A 1 69 ? 5.289 1.002 4.027 1.00 93.19 69 ILE A O 1
ATOM 516 N N . THR A 1 70 ? 5.643 3.149 3.462 1.00 94.44 70 THR A N 1
ATOM 517 C CA . THR A 1 70 ? 4.220 3.487 3.382 1.00 94.44 70 THR A CA 1
ATOM 518 C C . THR A 1 70 ? 3.505 2.677 2.303 1.00 94.44 70 THR A C 1
ATOM 520 O O . THR A 1 70 ? 2.437 2.140 2.572 1.00 94.44 70 THR A O 1
ATOM 523 N N . GLY A 1 71 ? 4.114 2.485 1.129 1.00 94.94 71 GLY A N 1
ATOM 524 C CA . GLY A 1 71 ? 3.572 1.617 0.078 1.00 94.94 71 GLY A CA 1
ATOM 525 C C . GLY A 1 71 ? 3.403 0.160 0.526 1.00 94.94 71 GLY A C 1
ATOM 526 O O . GLY A 1 71 ? 2.383 -0.466 0.247 1.00 94.94 71 GLY A O 1
ATOM 527 N N . ALA A 1 72 ? 4.353 -0.374 1.304 1.00 94.44 72 ALA A N 1
ATOM 528 C CA . ALA A 1 72 ? 4.211 -1.705 1.898 1.00 94.44 72 ALA A CA 1
ATOM 529 C C . ALA A 1 72 ? 3.050 -1.772 2.907 1.00 94.44 72 ALA A C 1
ATOM 531 O O . ALA A 1 72 ? 2.300 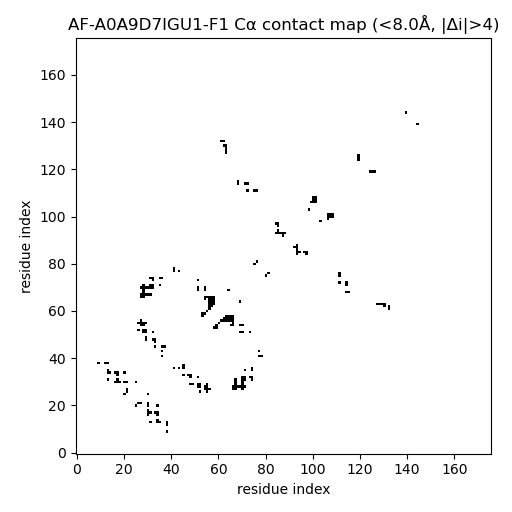-2.746 2.913 1.00 94.44 72 ALA A O 1
ATOM 532 N N . ILE A 1 73 ? 2.878 -0.740 3.741 1.00 95.25 73 ILE A N 1
ATOM 533 C CA . ILE A 1 73 ? 1.758 -0.647 4.690 1.00 95.25 73 ILE A CA 1
ATOM 534 C C . ILE A 1 73 ? 0.420 -0.576 3.945 1.00 95.25 73 ILE A C 1
ATOM 536 O O . ILE A 1 73 ? -0.504 -1.290 4.325 1.00 95.25 73 ILE A O 1
ATOM 540 N N . ILE A 1 74 ? 0.332 0.220 2.871 1.00 95.06 74 ILE A N 1
ATOM 541 C CA . ILE A 1 74 ? -0.861 0.308 2.013 1.00 95.06 74 ILE A CA 1
ATOM 542 C C . ILE A 1 74 ? -1.205 -1.074 1.461 1.00 95.06 74 ILE A C 1
ATOM 544 O O . ILE A 1 74 ? -2.330 -1.531 1.630 1.00 95.06 74 ILE A O 1
ATOM 548 N N . ALA A 1 75 ? -0.232 -1.776 0.877 1.00 94.19 75 ALA A N 1
ATOM 549 C CA . ALA A 1 75 ? -0.470 -3.092 0.295 1.00 94.19 75 ALA A CA 1
ATOM 550 C C . ALA A 1 75 ? -0.907 -4.144 1.331 1.00 94.19 75 ALA A C 1
ATOM 552 O O . ALA A 1 75 ? -1.762 -4.975 1.043 1.00 94.19 75 ALA A O 1
ATOM 553 N N . VAL A 1 76 ? -0.368 -4.101 2.554 1.00 93.69 76 VAL A N 1
ATOM 554 C CA . VAL A 1 76 ? -0.851 -4.955 3.656 1.00 93.69 76 VAL A CA 1
ATOM 555 C C . VAL A 1 76 ? -2.263 -4.545 4.082 1.00 93.69 76 VAL A C 1
ATOM 557 O O . VAL A 1 76 ? -3.079 -5.408 4.397 1.00 93.69 76 VAL A O 1
ATOM 560 N N . GLY A 1 77 ? -2.578 -3.248 4.053 1.00 93.56 77 GLY A N 1
ATOM 561 C CA . GLY A 1 77 ? -3.913 -2.716 4.333 1.00 93.56 77 GLY A CA 1
ATOM 562 C C . GLY A 1 77 ? -4.956 -3.157 3.312 1.00 93.56 77 GLY A C 1
ATOM 563 O O . GLY A 1 77 ? -6.102 -3.371 3.680 1.00 93.56 77 GLY A O 1
ATOM 564 N N . CYS A 1 78 ? -4.558 -3.392 2.064 1.00 92.44 78 CYS A N 1
ATOM 565 C CA . CYS A 1 78 ? -5.434 -3.956 1.040 1.00 92.44 78 CYS A CA 1
ATOM 566 C C . CYS A 1 78 ? -5.896 -5.393 1.337 1.00 92.44 78 CYS A C 1
ATOM 568 O O . CYS A 1 78 ? -6.883 -5.827 0.762 1.00 92.4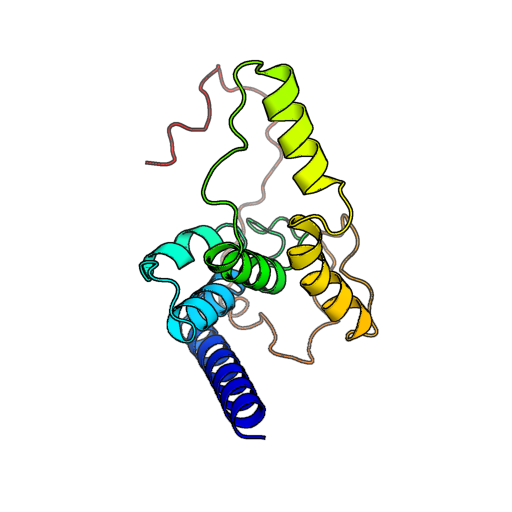4 78 CYS A O 1
ATOM 570 N N . VAL A 1 79 ? -5.192 -6.131 2.204 1.00 89.75 79 VAL A N 1
ATOM 571 C CA . VAL A 1 79 ? -5.515 -7.532 2.546 1.00 89.75 79 VAL A CA 1
ATOM 572 C C . VAL A 1 79 ? -6.049 -7.668 3.969 1.00 89.75 79 VAL A C 1
ATOM 574 O O . VAL A 1 79 ? -6.905 -8.500 4.245 1.00 89.75 79 VAL A O 1
ATOM 577 N N . HIS A 1 80 ? -5.506 -6.879 4.894 1.00 89.75 80 HIS A N 1
ATOM 578 C CA . HIS A 1 80 ? -5.782 -6.978 6.328 1.00 89.75 80 HIS A CA 1
ATOM 579 C C . HIS A 1 80 ? -6.371 -5.685 6.904 1.00 89.75 80 HIS A C 1
ATOM 581 O O . HIS A 1 80 ? -6.332 -5.463 8.115 1.00 89.75 80 HIS A O 1
ATOM 587 N N . GLY A 1 81 ? -6.841 -4.789 6.039 1.00 89.12 81 GLY A N 1
ATOM 588 C CA . GLY A 1 81 ? -7.566 -3.591 6.433 1.00 89.12 81 GLY A CA 1
ATOM 589 C C . GLY A 1 81 ? -8.924 -3.926 7.041 1.00 89.12 81 GLY A C 1
ATOM 590 O O . GLY A 1 81 ? -9.374 -5.067 7.037 1.00 89.12 81 GLY A O 1
ATOM 591 N N . ARG A 1 82 ? -9.574 -2.907 7.602 1.00 88.62 82 ARG A N 1
ATOM 592 C CA . ARG A 1 82 ? -10.952 -3.038 8.082 1.00 88.62 82 ARG A CA 1
ATOM 593 C C . ARG A 1 82 ? -11.910 -2.831 6.920 1.00 88.62 82 ARG A C 1
ATOM 595 O O . ARG A 1 82 ? -11.833 -1.791 6.272 1.00 88.62 82 ARG A O 1
ATOM 602 N N . ASP A 1 83 ? -12.850 -3.752 6.754 1.00 85.31 83 ASP A N 1
ATOM 603 C CA . ASP A 1 83 ? -13.904 -3.644 5.737 1.00 85.31 83 ASP A CA 1
ATOM 604 C C . ASP A 1 83 ? -15.161 -2.937 6.260 1.00 85.31 83 ASP A C 1
ATOM 606 O O . ASP A 1 83 ? -15.899 -2.297 5.512 1.00 85.31 83 ASP A O 1
ATOM 610 N N . GLN A 1 84 ? -15.427 -3.060 7.561 1.00 85.75 84 GLN A N 1
ATOM 611 C CA . GLN A 1 84 ? -16.619 -2.541 8.230 1.00 85.75 84 GLN A CA 1
ATOM 612 C C . GLN A 1 84 ? -16.211 -1.880 9.549 1.00 85.75 84 GLN A C 1
ATOM 614 O O . GLN A 1 84 ? -15.249 -2.297 10.197 1.00 85.75 84 GLN A O 1
ATOM 619 N N . LEU A 1 85 ? -16.953 -0.853 9.963 1.00 85.94 85 LEU A N 1
ATOM 620 C CA . LEU A 1 85 ? -16.819 -0.294 11.307 1.00 85.94 85 LEU A CA 1
ATOM 621 C C . LEU A 1 85 ? -17.556 -1.172 12.328 1.00 85.94 85 LEU A C 1
ATOM 623 O O . LEU A 1 85 ? -18.576 -1.776 11.981 1.00 85.94 85 LEU A O 1
ATOM 627 N N . PRO A 1 86 ? -17.102 -1.201 13.595 1.00 83.56 86 PRO A N 1
ATOM 628 C CA . PRO A 1 86 ? -17.866 -1.801 14.678 1.00 83.56 86 PRO A CA 1
ATOM 629 C C . PRO A 1 86 ? -19.266 -1.194 14.755 1.00 83.56 86 PRO A C 1
ATOM 631 O O . PRO A 1 86 ? -19.415 0.013 14.943 1.00 83.56 86 PRO A O 1
ATOM 634 N N . GLN A 1 87 ? -20.287 -2.039 14.627 1.00 83.31 87 GLN A N 1
ATOM 635 C CA . GLN A 1 87 ? -21.679 -1.623 14.753 1.00 83.31 87 GLN A CA 1
ATOM 636 C C . GLN A 1 87 ? -22.136 -1.735 16.210 1.00 83.31 87 GLN A C 1
ATOM 638 O O . GLN A 1 87 ? -21.845 -2.715 16.911 1.00 83.31 87 GLN A O 1
ATOM 643 N N . ASP A 1 88 ? -22.841 -0.709 16.675 1.00 86.56 88 ASP A N 1
ATOM 644 C CA . ASP A 1 88 ? -23.537 -0.706 17.956 1.00 86.56 88 ASP A CA 1
ATOM 645 C C . ASP A 1 88 ? -24.721 0.268 17.904 1.00 86.56 88 ASP A C 1
ATOM 647 O O . ASP A 1 88 ? -24.671 1.272 17.193 1.00 86.56 88 ASP A O 1
ATOM 651 N N . SER A 1 89 ? -25.781 -0.031 18.655 1.00 84.19 89 SER A N 1
ATOM 652 C CA . SER A 1 89 ? -26.944 0.851 18.799 1.00 84.19 89 SER A CA 1
ATOM 653 C C . SER A 1 89 ? -26.605 2.165 19.508 1.00 84.19 89 SER A C 1
ATOM 655 O O . SER A 1 89 ? -27.259 3.174 19.258 1.00 84.19 89 SER A O 1
ATOM 657 N N . ASP A 1 90 ? -25.586 2.164 20.377 1.00 89.88 90 ASP A N 1
ATOM 658 C CA . ASP A 1 90 ? -25.065 3.377 21.010 1.00 89.88 90 ASP A CA 1
ATOM 659 C C . ASP A 1 90 ? -23.786 3.849 20.287 1.00 89.88 90 ASP A C 1
ATOM 661 O O . ASP A 1 90 ? -22.764 3.149 20.322 1.00 89.88 90 ASP A O 1
ATOM 665 N N . PRO A 1 91 ? -23.776 5.061 19.693 1.00 87.25 91 PRO A N 1
ATOM 666 C CA . PRO A 1 91 ? -22.588 5.636 19.066 1.00 87.25 91 PRO A CA 1
ATOM 667 C C . PRO A 1 91 ? -21.349 5.646 19.972 1.00 87.25 91 PRO A C 1
ATOM 669 O O . PRO A 1 91 ? -20.231 5.457 19.490 1.00 87.25 91 PRO A O 1
ATOM 672 N N . LYS A 1 92 ? -21.514 5.824 21.292 1.00 89.44 92 LYS A N 1
ATOM 673 C CA . LYS A 1 92 ? -20.381 5.817 22.234 1.00 89.44 92 LYS A CA 1
ATOM 674 C C . LYS A 1 92 ? -19.740 4.436 22.336 1.00 89.44 92 LYS A C 1
ATOM 676 O O . LYS A 1 92 ? -18.516 4.336 22.433 1.00 89.44 92 LYS A O 1
ATOM 681 N N . GLN A 1 93 ? -20.544 3.377 22.276 1.00 87.56 93 GLN A N 1
ATOM 682 C CA . GLN A 1 93 ? -20.047 2.003 22.313 1.00 87.56 93 GLN A CA 1
ATOM 683 C C . GLN A 1 93 ? -19.372 1.610 20.998 1.00 87.56 93 GLN A C 1
ATOM 685 O O . GLN A 1 93 ? -18.319 0.976 21.029 1.00 87.56 93 GLN A O 1
ATOM 690 N N . ALA A 1 94 ? -19.893 2.051 19.849 1.00 86.56 94 ALA A N 1
ATOM 691 C CA . ALA A 1 94 ? -19.239 1.844 18.553 1.00 86.56 94 ALA A CA 1
ATOM 692 C C . ALA A 1 94 ? -17.837 2.491 18.499 1.00 86.56 94 ALA A C 1
ATOM 694 O O . ALA A 1 94 ? -16.860 1.870 18.059 1.00 86.56 94 ALA A O 1
ATOM 695 N N . VAL A 1 95 ? -17.708 3.717 19.023 1.00 87.62 95 VAL A N 1
ATOM 696 C CA . VAL A 1 95 ? -16.411 4.405 19.153 1.00 87.62 95 VAL A CA 1
ATOM 697 C C . VAL A 1 95 ? -15.486 3.657 20.110 1.00 87.62 95 VAL A C 1
ATOM 699 O O . VAL A 1 95 ? -14.313 3.463 19.792 1.00 87.62 95 VAL A O 1
ATOM 702 N N . LYS A 1 96 ? -16.000 3.183 21.252 1.00 88.44 96 LYS A N 1
ATOM 703 C CA . LYS A 1 96 ? -15.210 2.404 22.212 1.00 88.44 96 LYS A CA 1
ATOM 704 C C . LYS A 1 96 ? -14.673 1.111 21.594 1.00 88.44 96 LYS A C 1
ATOM 706 O O . LYS A 1 96 ? -13.477 0.866 21.684 1.00 88.44 96 LYS A O 1
ATOM 711 N N . LYS A 1 97 ? -15.506 0.346 20.881 1.00 85.62 97 LYS A N 1
ATOM 712 C CA . LYS A 1 97 ? -15.067 -0.858 20.152 1.00 85.62 97 LYS A CA 1
ATOM 713 C C . LYS A 1 97 ? -13.982 -0.538 19.120 1.00 85.62 97 LYS A C 1
ATOM 715 O O . LYS A 1 97 ? -12.997 -1.260 19.023 1.00 85.62 97 LYS A O 1
ATOM 720 N N . SER A 1 98 ? -14.113 0.576 18.397 1.00 85.62 98 SER A N 1
ATOM 721 C CA . SER A 1 98 ? -13.081 1.033 17.451 1.00 85.62 98 SER A CA 1
ATOM 722 C C . SER A 1 98 ? -11.769 1.407 18.153 1.00 85.62 98 SER A C 1
ATOM 724 O O . SER A 1 98 ? -10.684 1.141 17.635 1.00 85.62 98 SER A O 1
ATOM 726 N N . ALA A 1 99 ? -11.850 2.015 19.339 1.00 85.62 99 ALA A N 1
ATOM 727 C CA . ALA A 1 99 ? -10.683 2.299 20.168 1.00 85.62 99 ALA A CA 1
ATOM 728 C C . ALA A 1 99 ? -10.042 1.004 20.691 1.00 85.62 99 ALA A C 1
ATOM 730 O O . ALA A 1 99 ? -8.817 0.894 20.701 1.00 85.62 99 ALA A O 1
ATOM 731 N N . ASP A 1 100 ? -10.842 0.002 21.048 1.00 84.62 100 ASP A N 1
ATOM 732 C CA . ASP A 1 100 ? -10.352 -1.310 21.470 1.00 84.62 100 ASP A CA 1
ATOM 733 C C . ASP A 1 100 ? -9.656 -2.053 20.313 1.00 84.62 100 ASP A C 1
ATOM 735 O O . ASP A 1 100 ? -8.618 -2.674 20.531 1.00 84.62 100 ASP A O 1
ATOM 739 N N . GLU A 1 101 ? -10.116 -1.923 19.062 1.00 81.69 101 GLU A N 1
ATOM 740 C CA . GLU A 1 101 ? -9.376 -2.428 17.888 1.00 81.69 101 GLU A CA 1
ATOM 741 C C . GLU A 1 101 ? -7.995 -1.764 17.737 1.00 81.69 101 GLU A C 1
ATOM 743 O O . GLU A 1 101 ? -7.026 -2.419 17.332 1.00 81.69 101 GLU A O 1
ATOM 748 N N . LEU A 1 102 ? -7.899 -0.469 18.064 1.00 79.56 102 LEU A N 1
ATOM 749 C CA . LEU A 1 102 ? -6.681 0.339 17.957 1.00 79.56 102 LEU A CA 1
ATOM 750 C C . LEU A 1 102 ? -5.678 0.069 19.086 1.00 79.56 102 LEU A C 1
ATOM 752 O O . LEU A 1 102 ? -4.484 -0.119 18.831 1.00 79.56 102 LEU A O 1
ATOM 756 N N . TYR A 1 103 ? -6.154 0.050 20.329 1.00 78.88 103 TYR A N 1
ATOM 757 C CA . TYR A 1 103 ? -5.323 -0.022 21.533 1.00 78.88 103 TYR A CA 1
ATOM 758 C C . TYR A 1 103 ? -5.270 -1.416 22.170 1.00 78.88 103 TYR A C 1
ATOM 760 O O . TYR A 1 103 ? -4.384 -1.671 22.992 1.00 78.88 103 TYR A O 1
ATOM 768 N N . GLY A 1 104 ? -6.169 -2.320 21.779 1.00 74.50 104 GLY A N 1
ATOM 769 C CA . GLY A 1 104 ? -6.276 -3.676 22.303 1.00 74.50 104 GLY A CA 1
ATOM 770 C C . GLY A 1 104 ? -5.044 -4.546 22.052 1.00 74.50 104 GLY A C 1
ATOM 771 O O . GLY A 1 104 ? -4.127 -4.215 21.288 1.00 74.50 104 GLY A O 1
ATOM 772 N N . ARG A 1 105 ? -5.002 -5.696 22.734 1.00 71.38 105 ARG A N 1
ATOM 773 C CA . ARG A 1 105 ? -3.920 -6.684 22.633 1.00 71.38 105 ARG A CA 1
ATOM 774 C C . ARG A 1 105 ? -4.503 -8.086 22.393 1.00 71.38 105 ARG A C 1
ATOM 776 O O . ARG A 1 105 ? -5.117 -8.607 23.319 1.00 71.38 105 ARG A O 1
ATOM 783 N N . PRO A 1 106 ? -4.275 -8.714 21.222 1.00 66.75 106 PRO A N 1
ATOM 784 C CA . PRO A 1 106 ? -3.625 -8.183 20.016 1.00 66.75 106 PRO A CA 1
ATOM 785 C C . PRO A 1 106 ? -4.585 -7.310 19.179 1.00 66.75 106 PRO A C 1
ATOM 787 O O . PRO A 1 106 ? -5.561 -7.809 18.636 1.00 66.75 106 PRO A O 1
ATOM 790 N N . GLY A 1 107 ? -4.312 -6.007 19.057 1.00 73.50 107 GLY A N 1
ATOM 791 C CA . GLY A 1 107 ? -5.084 -5.095 18.201 1.00 73.50 107 GLY A CA 1
ATOM 792 C C . GLY A 1 107 ? -4.662 -5.173 16.730 1.00 73.50 107 GLY A C 1
ATOM 793 O O . GLY A 1 107 ? -3.472 -5.330 16.435 1.00 73.50 107 GLY A O 1
ATOM 794 N N . LEU A 1 108 ? -5.619 -5.012 15.809 1.00 81.00 108 LEU A N 1
ATOM 795 C CA . LEU A 1 108 ? -5.423 -5.113 14.353 1.00 81.00 108 LEU A CA 1
ATOM 796 C C . LEU A 1 108 ? -4.259 -4.242 13.861 1.00 81.00 108 LEU A C 1
ATOM 798 O O . LEU A 1 108 ? -3.390 -4.681 13.108 1.00 81.00 108 LEU A O 1
ATOM 802 N N . TYR A 1 109 ? -4.184 -3.010 14.361 1.00 82.88 109 TYR A N 1
ATOM 803 C CA . TYR A 1 109 ? -3.207 -2.016 13.918 1.00 82.88 109 TYR A CA 1
ATOM 804 C C . TYR A 1 109 ? -1.758 -2.367 14.275 1.00 82.88 109 TYR A C 1
ATOM 806 O O . TYR A 1 109 ? -0.812 -1.830 13.691 1.00 82.88 109 TYR A O 1
ATOM 814 N N . ARG A 1 110 ? -1.550 -3.307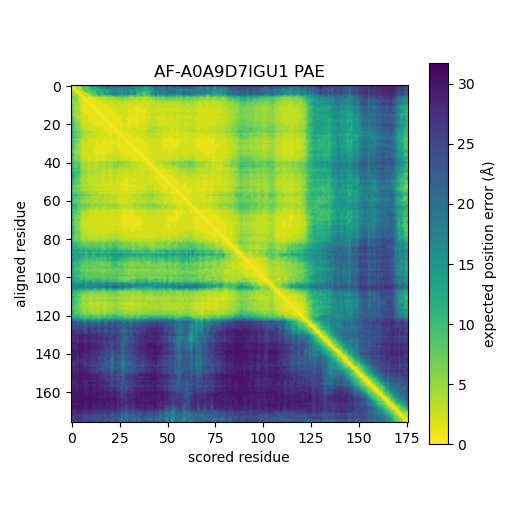 15.208 1.00 86.00 110 ARG A N 1
ATOM 815 C CA . ARG A 1 110 ? -0.211 -3.807 15.543 1.00 86.00 110 ARG A CA 1
ATOM 816 C C . ARG A 1 110 ? 0.412 -4.592 14.396 1.00 86.00 110 ARG A C 1
ATOM 818 O O . ARG A 1 110 ? 1.639 -4.640 14.339 1.00 86.00 110 ARG A O 1
ATOM 825 N N . LEU A 1 111 ? -0.394 -5.136 13.481 1.00 87.44 111 LEU A N 1
ATOM 826 C CA . LEU A 1 111 ? 0.081 -5.780 12.258 1.00 87.44 111 LEU A CA 1
ATOM 827 C C . LEU A 1 111 ? 0.921 -4.812 11.414 1.00 87.44 111 LEU A C 1
ATOM 829 O O . LEU A 1 111 ? 2.066 -5.119 11.081 1.00 87.44 111 LEU A O 1
ATOM 833 N N . PHE A 1 112 ? 0.396 -3.613 11.144 1.00 89.06 112 PHE A N 1
ATOM 834 C CA . PHE A 1 112 ? 1.070 -2.613 10.310 1.00 89.06 112 PHE A CA 1
ATOM 835 C C . PHE A 1 112 ? 2.360 -2.103 10.948 1.00 89.06 112 PHE A C 1
ATOM 837 O O . PHE A 1 112 ? 3.371 -1.960 10.265 1.00 89.06 112 PHE A O 1
ATOM 844 N N . ASN A 1 113 ? 2.368 -1.918 12.273 1.00 86.06 113 ASN A N 1
ATOM 845 C CA . ASN A 1 113 ? 3.548 -1.457 13.007 1.00 86.06 113 ASN A CA 1
ATOM 846 C C . ASN A 1 113 ? 4.717 -2.466 12.960 1.00 86.06 113 ASN A C 1
ATOM 848 O O . ASN A 1 113 ? 5.865 -2.118 13.234 1.00 86.06 113 ASN A O 1
ATOM 852 N N . GLN A 1 114 ? 4.487 -3.728 12.588 1.00 87.06 114 GLN A N 1
ATOM 853 C CA . GLN A 1 114 ? 5.597 -4.668 12.425 1.00 87.06 114 GLN A CA 1
ATOM 854 C C . GLN A 1 114 ? 6.527 -4.282 11.275 1.00 87.06 114 GLN A C 1
ATOM 856 O O . GLN A 1 114 ? 7.721 -4.552 11.368 1.00 87.06 114 GLN A O 1
ATOM 861 N N . ILE A 1 115 ? 6.006 -3.663 10.214 1.00 88.69 115 ILE A N 1
ATOM 862 C CA . ILE A 1 115 ? 6.779 -3.305 9.020 1.00 88.69 115 ILE A CA 1
ATOM 863 C C . ILE A 1 115 ? 7.866 -2.273 9.358 1.00 88.69 115 ILE A C 1
ATOM 865 O O . ILE A 1 115 ? 9.044 -2.609 9.204 1.00 88.69 115 ILE A O 1
ATOM 869 N N . PRO A 1 116 ? 7.540 -1.069 9.879 1.00 85.50 116 PRO A N 1
ATOM 870 C CA . PRO A 1 116 ? 8.560 -0.089 10.230 1.00 85.50 116 PRO A CA 1
ATOM 871 C C . PRO A 1 116 ? 9.479 -0.611 11.339 1.00 85.50 116 PRO A C 1
ATOM 873 O O . PRO A 1 116 ? 10.689 -0.462 11.232 1.00 85.50 116 PRO A O 1
ATOM 876 N N . ASN A 1 117 ? 8.960 -1.314 12.353 1.00 84.00 117 ASN A N 1
ATOM 877 C CA . ASN A 1 117 ? 9.807 -1.856 13.422 1.00 84.00 117 ASN A CA 1
ATOM 878 C C . ASN A 1 117 ? 10.818 -2.895 12.923 1.00 84.00 117 ASN A C 1
ATOM 880 O O . ASN A 1 117 ? 11.961 -2.905 13.375 1.00 84.00 117 ASN A O 1
ATOM 884 N N . LYS A 1 118 ? 10.418 -3.792 12.014 1.00 84.25 118 LYS A N 1
ATOM 885 C CA . LYS A 1 118 ? 11.336 -4.772 11.415 1.00 84.25 118 LYS A CA 1
ATOM 886 C C . LYS A 1 118 ? 12.352 -4.085 10.514 1.00 84.25 118 LYS A C 1
ATOM 888 O O . LYS A 1 118 ? 13.522 -4.444 10.569 1.00 84.25 118 LYS A O 1
ATOM 893 N N . PHE A 1 119 ? 11.920 -3.081 9.750 1.00 82.69 119 PHE A N 1
ATOM 894 C CA . PHE A 1 119 ? 12.818 -2.283 8.925 1.00 82.69 119 PHE A CA 1
ATOM 895 C C . PHE A 1 119 ? 13.890 -1.604 9.786 1.00 82.69 119 PHE A C 1
ATOM 897 O O . PHE A 1 119 ? 15.073 -1.853 9.575 1.00 82.69 119 PHE A O 1
ATOM 904 N N . LEU A 1 120 ? 13.484 -0.881 10.835 1.00 75.69 120 LEU A N 1
ATOM 905 C CA . LEU A 1 120 ? 14.389 -0.212 11.774 1.00 75.69 120 LEU A CA 1
ATOM 906 C C . LEU A 1 120 ? 15.351 -1.168 12.483 1.00 75.69 120 LEU A C 1
ATOM 908 O O . LEU A 1 120 ? 16.507 -0.828 12.685 1.00 75.69 120 LEU A O 1
ATOM 912 N N . LYS A 1 121 ? 14.900 -2.373 12.847 1.00 73.50 121 LYS A N 1
ATOM 913 C CA . LYS A 1 121 ? 15.781 -3.398 13.430 1.00 73.50 121 LYS A CA 1
ATOM 914 C C . LYS A 1 121 ? 16.790 -3.949 12.423 1.00 73.50 121 LYS A C 1
ATOM 916 O O . LYS A 1 121 ? 17.881 -4.343 12.818 1.00 73.50 121 LYS A O 1
ATOM 921 N N . SER A 1 122 ? 16.413 -4.026 11.147 1.00 72.94 122 SER A N 1
ATOM 922 C CA . SER A 1 122 ? 17.270 -4.554 10.080 1.00 72.94 122 SER A CA 1
ATOM 923 C C . SER A 1 122 ? 18.293 -3.539 9.567 1.00 72.94 122 SER A C 1
ATOM 925 O O . SER A 1 122 ? 19.343 -3.928 9.063 1.00 72.94 122 SER A O 1
ATOM 927 N N . THR A 1 123 ? 18.008 -2.243 9.701 1.00 56.00 123 THR A N 1
ATOM 928 C CA . THR A 1 123 ? 18.895 -1.164 9.273 1.00 56.00 123 THR A CA 1
ATOM 929 C C . THR A 1 123 ? 19.636 -0.599 10.479 1.00 56.00 123 THR A C 1
ATOM 931 O O . THR A 1 123 ? 19.022 -0.001 11.353 1.00 56.00 123 THR A O 1
ATOM 934 N N . ALA A 1 124 ? 20.966 -0.705 10.515 1.00 44.91 124 ALA A N 1
ATOM 935 C CA . ALA A 1 124 ? 21.808 -0.144 11.583 1.00 44.91 124 ALA A CA 1
ATOM 936 C C . ALA A 1 124 ? 21.816 1.406 11.654 1.00 44.91 124 ALA A C 1
ATOM 938 O O . ALA A 1 124 ? 22.655 1.996 12.329 1.00 44.91 124 ALA A O 1
ATOM 939 N N . THR A 1 125 ? 20.917 2.084 10.935 1.00 45.50 125 THR A N 1
ATOM 940 C CA . THR A 1 125 ? 20.800 3.544 10.872 1.00 45.50 125 THR A CA 1
ATOM 941 C C . THR A 1 125 ? 19.403 3.985 11.311 1.00 45.50 125 THR A C 1
ATOM 943 O O . THR A 1 125 ? 18.413 3.411 10.850 1.00 45.50 125 THR A O 1
ATOM 946 N N . PRO A 1 126 ? 19.296 4.997 12.193 1.00 44.97 126 PRO A N 1
ATOM 947 C CA . PRO A 1 126 ? 18.007 5.545 12.590 1.00 44.97 126 PRO A CA 1
ATOM 948 C C . PRO A 1 126 ? 17.297 6.175 11.378 1.00 44.97 126 PRO A C 1
ATOM 950 O O . PRO A 1 126 ? 17.968 6.650 10.452 1.00 44.97 126 PRO A O 1
ATOM 953 N N . PRO A 1 127 ? 15.951 6.199 11.371 1.00 47.12 127 PRO A N 1
ATOM 954 C CA . PRO A 1 127 ? 15.197 6.851 10.310 1.00 47.12 127 PRO A CA 1
ATOM 955 C C . PRO A 1 127 ? 15.560 8.339 10.285 1.00 47.12 127 PRO A C 1
ATOM 957 O O . PRO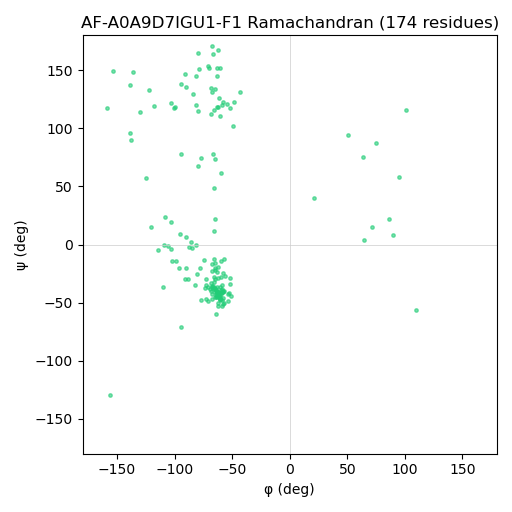 A 1 127 ? 15.966 8.904 11.305 1.00 47.12 127 PRO A O 1
ATOM 960 N N . ALA A 1 128 ? 15.455 8.968 9.112 1.00 49.28 128 ALA A N 1
ATOM 961 C CA . ALA A 1 128 ? 15.696 10.399 8.973 1.00 49.28 128 ALA A CA 1
ATOM 962 C C . ALA A 1 128 ? 14.857 11.155 10.021 1.00 49.28 128 ALA A C 1
ATOM 964 O O . ALA A 1 128 ? 13.639 11.021 10.052 1.00 49.28 128 ALA A O 1
ATOM 965 N N . GLY A 1 129 ? 15.530 11.858 10.938 1.00 43.38 129 GLY A N 1
ATOM 966 C CA . GLY A 1 129 ? 14.874 12.613 12.005 1.00 43.38 129 GLY A CA 1
ATOM 967 C C . GLY A 1 129 ? 14.062 13.794 11.459 1.00 43.38 129 GLY A C 1
ATOM 968 O O . GLY A 1 129 ? 14.275 14.204 10.312 1.00 43.38 129 GLY A O 1
ATOM 969 N N . PRO A 1 130 ? 13.157 14.367 12.272 1.00 40.81 130 PRO A N 1
ATOM 970 C CA . PRO A 1 130 ? 12.277 15.425 11.815 1.00 40.81 130 PRO A CA 1
ATOM 971 C C . PRO A 1 130 ? 13.098 16.689 11.535 1.00 40.81 130 PRO A C 1
ATOM 973 O O . PRO A 1 130 ? 13.959 17.083 12.320 1.00 40.81 130 PRO A O 1
ATOM 976 N N . HIS A 1 131 ? 12.821 17.315 10.394 1.00 41.31 131 HIS A N 1
ATOM 977 C CA . HIS A 1 131 ? 13.377 18.593 9.947 1.00 41.31 131 HIS A CA 1
ATOM 978 C C . HIS A 1 131 ? 14.891 18.642 9.704 1.00 41.31 131 HIS A C 1
ATOM 980 O O . HIS A 1 131 ? 15.648 19.338 10.376 1.00 41.31 131 HIS A O 1
ATOM 986 N N . ASN A 1 132 ? 15.322 18.053 8.591 1.00 44.09 132 ASN A N 1
ATOM 987 C CA . ASN A 1 132 ? 16.396 18.677 7.824 1.00 44.09 132 ASN A CA 1
ATOM 988 C C . ASN A 1 132 ? 16.093 18.588 6.325 1.00 44.09 132 ASN A C 1
ATOM 990 O O . ASN A 1 132 ? 16.527 17.656 5.652 1.00 44.09 132 ASN A O 1
ATOM 994 N N . GLN A 1 133 ? 15.401 19.605 5.796 1.00 47.00 133 GLN A N 1
ATOM 995 C CA . GLN A 1 133 ? 15.155 19.791 4.354 1.00 47.00 133 GLN A CA 1
ATOM 996 C C . GLN A 1 133 ? 16.456 19.854 3.526 1.00 47.00 133 GLN A C 1
ATOM 998 O O . GLN A 1 133 ? 16.432 19.752 2.303 1.00 47.00 133 GLN A O 1
ATOM 1003 N N . ASN A 1 134 ? 17.609 19.996 4.189 1.00 41.62 134 ASN A N 1
ATOM 1004 C CA . ASN A 1 134 ? 18.935 20.037 3.590 1.00 41.62 134 ASN A CA 1
ATOM 1005 C C . ASN A 1 134 ? 19.752 18.749 3.815 1.00 41.62 134 ASN A C 1
ATOM 1007 O O . ASN A 1 134 ? 20.850 18.623 3.268 1.00 41.62 134 ASN A O 1
ATOM 1011 N N . ARG A 1 135 ? 19.225 17.745 4.536 1.00 42.06 135 ARG A N 1
ATOM 1012 C CA . ARG A 1 135 ? 19.794 16.389 4.567 1.00 42.06 135 ARG A CA 1
ATOM 1013 C C . ARG A 1 135 ? 19.336 15.667 3.302 1.00 42.06 135 ARG A C 1
ATOM 1015 O O . ARG A 1 135 ? 18.566 14.712 3.329 1.00 42.06 135 ARG A O 1
ATOM 1022 N N . ARG A 1 136 ? 19.849 16.151 2.163 1.00 44.50 136 ARG A N 1
ATOM 1023 C CA . ARG A 1 136 ? 19.964 15.365 0.930 1.00 44.50 136 ARG A CA 1
ATOM 1024 C C . ARG A 1 136 ? 20.485 13.999 1.357 1.00 44.50 136 ARG A C 1
ATOM 1026 O O . ARG A 1 136 ? 21.423 13.931 2.142 1.00 44.50 136 ARG A O 1
ATOM 1033 N N . THR A 1 137 ? 19.851 12.941 0.886 1.00 43.75 137 THR A N 1
ATOM 1034 C CA . THR A 1 137 ? 20.123 11.530 1.177 1.00 43.75 137 THR A CA 1
ATOM 1035 C C . THR A 1 137 ? 21.545 11.095 0.779 1.00 43.75 137 THR A C 1
ATOM 1037 O O . THR A 1 137 ? 21.720 10.229 -0.071 1.00 43.75 137 THR A O 1
ATOM 1040 N N . THR A 1 138 ? 22.585 11.681 1.371 1.00 36.94 138 THR A N 1
ATOM 1041 C CA . THR A 1 138 ? 23.995 11.340 1.138 1.00 36.94 138 THR A CA 1
ATOM 1042 C C . THR A 1 138 ? 24.439 10.119 1.946 1.00 36.94 138 THR A C 1
ATOM 1044 O O . THR A 1 138 ? 25.574 9.685 1.805 1.00 36.94 138 THR A O 1
ATOM 1047 N N . GLY A 1 139 ? 23.552 9.524 2.754 1.00 30.84 139 GLY A N 1
ATOM 1048 C CA . GLY A 1 139 ? 23.844 8.336 3.567 1.00 30.84 139 GLY A CA 1
ATOM 1049 C C . GLY A 1 139 ? 23.181 7.028 3.121 1.00 30.84 139 GLY A C 1
ATOM 1050 O O . GLY A 1 139 ? 23.399 6.011 3.766 1.00 30.84 139 GLY A O 1
ATOM 1051 N N . PHE A 1 140 ? 22.379 7.015 2.049 1.00 36.22 140 PHE A N 1
ATOM 1052 C CA . PHE A 1 140 ? 21.726 5.792 1.547 1.00 36.22 140 PHE A CA 1
ATOM 1053 C C . PHE A 1 140 ? 22.060 5.571 0.067 1.00 36.22 140 PHE A C 1
ATOM 1055 O O . PHE A 1 140 ? 21.194 5.518 -0.799 1.00 36.22 140 PHE A O 1
ATOM 1062 N N . ALA A 1 141 ? 23.357 5.493 -0.236 1.00 33.56 141 ALA A N 1
ATOM 1063 C CA . ALA A 1 141 ? 23.860 5.162 -1.570 1.00 33.56 141 ALA A CA 1
ATOM 1064 C C . ALA A 1 1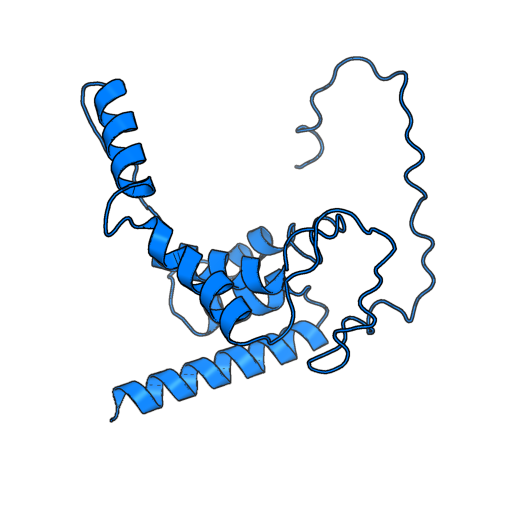41 ? 23.969 3.639 -1.822 1.00 33.56 141 ALA A C 1
ATOM 1066 O O . ALA A 1 141 ? 24.427 3.232 -2.882 1.00 33.56 141 ALA A O 1
ATOM 1067 N N . GLY A 1 142 ? 23.564 2.785 -0.870 1.00 31.98 142 GLY A N 1
ATOM 1068 C CA . GLY A 1 142 ? 23.846 1.342 -0.918 1.00 31.98 142 GLY A CA 1
ATOM 1069 C C . GLY A 1 142 ? 22.755 0.43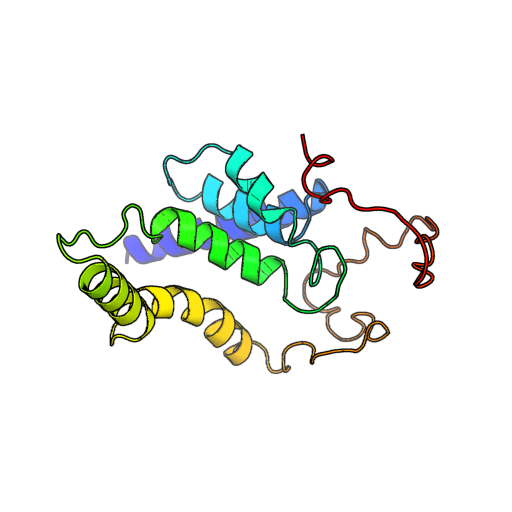5 -1.497 1.00 31.98 142 GLY A C 1
ATOM 1070 O O . GLY A 1 142 ? 23.065 -0.679 -1.905 1.00 31.98 142 GLY A O 1
ATOM 1071 N N . ILE A 1 143 ? 21.489 0.864 -1.556 1.00 39.44 143 ILE A N 1
ATOM 1072 C CA . ILE A 1 143 ? 20.397 0.075 -2.159 1.00 39.44 143 ILE A CA 1
ATOM 1073 C C . ILE A 1 143 ? 19.515 1.033 -2.962 1.00 39.44 143 ILE A C 1
ATOM 1075 O O . ILE A 1 143 ? 18.658 1.710 -2.408 1.00 39.44 143 ILE A O 1
ATOM 1079 N N . MET A 1 144 ? 19.796 1.094 -4.266 1.00 36.31 144 MET A N 1
ATOM 1080 C CA . MET A 1 144 ? 19.139 1.896 -5.308 1.00 36.31 144 MET A CA 1
ATOM 1081 C C . MET A 1 144 ? 18.980 3.393 -4.993 1.00 36.31 144 MET A C 1
ATOM 1083 O O . MET A 1 144 ? 17.993 3.819 -4.390 1.00 36.31 144 MET A O 1
ATOM 1087 N N . PRO A 1 145 ? 19.928 4.229 -5.445 1.00 36.59 145 PRO A N 1
ATOM 1088 C CA . PRO A 1 145 ? 19.827 5.657 -5.253 1.00 36.59 145 PRO A CA 1
ATOM 1089 C C . PRO A 1 145 ? 18.666 6.206 -6.087 1.00 36.59 145 PRO A C 1
ATOM 1091 O O . PRO A 1 145 ? 18.553 5.981 -7.291 1.00 36.59 145 PRO A O 1
ATOM 1094 N N . CYS A 1 146 ? 17.829 7.004 -5.435 1.00 39.09 146 CYS A N 1
ATOM 1095 C CA . CYS A 1 146 ? 16.886 7.934 -6.048 1.00 39.09 146 CYS A CA 1
ATOM 1096 C C . CYS A 1 146 ? 17.646 9.070 -6.787 1.00 39.09 146 CYS A C 1
ATOM 1098 O O . CYS A 1 146 ? 17.423 10.255 -6.551 1.00 39.09 146 CYS A O 1
ATOM 1100 N N . THR A 1 147 ? 18.642 8.728 -7.614 1.00 37.41 147 THR A N 1
ATOM 1101 C CA . THR A 1 147 ? 19.483 9.656 -8.394 1.00 37.41 147 THR A CA 1
ATOM 1102 C C . THR A 1 147 ? 19.023 9.792 -9.840 1.00 37.41 147 THR A C 1
ATOM 1104 O O . THR A 1 147 ? 19.408 10.761 -10.486 1.00 37.41 147 THR A O 1
ATOM 1107 N N . ALA A 1 148 ? 18.149 8.913 -10.339 1.00 32.00 148 ALA A N 1
ATOM 1108 C CA . ALA A 1 148 ? 17.593 9.021 -11.693 1.00 32.00 148 ALA A CA 1
ATOM 1109 C C . ALA A 1 148 ? 16.687 10.260 -11.900 1.00 32.00 148 ALA A C 1
ATOM 1111 O O . ALA A 1 148 ? 16.416 10.631 -13.033 1.00 32.00 148 ALA A O 1
ATOM 1112 N N . VAL A 1 149 ? 16.281 10.949 -10.823 1.00 38.28 149 VAL A N 1
ATOM 1113 C CA . VAL A 1 149 ? 15.544 12.235 -10.854 1.00 38.28 149 VAL A CA 1
ATOM 1114 C C . VAL A 1 149 ? 16.485 13.453 -10.710 1.00 38.28 149 VAL A C 1
ATOM 1116 O O . VAL A 1 149 ? 16.040 14.582 -10.541 1.00 38.28 149 VAL A O 1
ATOM 1119 N N . ARG A 1 150 ? 17.816 13.272 -10.758 1.00 34.38 150 ARG A N 1
ATOM 1120 C CA . ARG A 1 150 ? 18.784 14.388 -10.644 1.00 34.38 150 ARG A CA 1
ATOM 1121 C C . ARG A 1 150 ? 19.420 14.838 -11.963 1.00 34.38 150 ARG A C 1
ATOM 1123 O O . ARG A 1 150 ? 20.169 15.808 -11.933 1.00 34.38 150 ARG A O 1
ATOM 1130 N N . SER A 1 151 ? 19.150 14.193 -13.098 1.00 31.64 151 SER A N 1
ATOM 1131 C CA . SER A 1 151 ? 19.783 14.545 -14.382 1.00 31.64 151 SER A CA 1
ATOM 1132 C C . SER A 1 151 ? 19.070 15.638 -15.190 1.00 31.64 151 SER A C 1
ATOM 1134 O O . SER A 1 151 ? 19.609 16.058 -16.209 1.00 31.64 151 SER A O 1
ATOM 1136 N N . SER A 1 152 ? 17.928 16.170 -14.742 1.00 28.81 152 SER A N 1
ATOM 1137 C CA . SER A 1 152 ? 17.320 17.364 -15.347 1.00 28.81 152 SER A CA 1
ATOM 1138 C C . SER A 1 152 ? 17.245 18.510 -14.330 1.00 28.81 152 SER A C 1
ATOM 1140 O O . SER A 1 152 ? 16.574 18.362 -13.305 1.00 28.81 152 SER A O 1
ATOM 1142 N N . PRO A 1 153 ? 17.894 19.660 -14.581 1.00 31.34 153 PRO A N 1
ATOM 1143 C CA . PRO A 1 153 ? 17.788 20.837 -13.734 1.00 31.34 153 PRO A CA 1
ATOM 1144 C C . PRO A 1 153 ? 16.449 21.528 -14.007 1.00 31.34 153 PRO A C 1
ATOM 1146 O O . PRO A 1 153 ? 16.393 22.560 -14.665 1.00 31.34 153 PRO A O 1
ATOM 1149 N N . THR A 1 154 ? 15.341 20.965 -13.531 1.00 37.47 154 THR A N 1
ATOM 1150 C CA . THR A 1 154 ? 14.113 21.754 -13.401 1.00 37.47 154 THR A CA 1
ATOM 1151 C C . THR A 1 154 ? 14.218 22.553 -12.106 1.00 37.47 154 THR A C 1
ATOM 1153 O O . THR A 1 154 ? 14.365 21.941 -11.041 1.00 37.47 154 THR A O 1
ATOM 1156 N N . PRO A 1 155 ? 14.170 23.896 -12.153 1.00 32.19 155 PRO A N 1
ATOM 1157 C CA . PRO A 1 155 ? 14.122 24.707 -10.949 1.00 32.19 155 PRO A CA 1
ATOM 1158 C C . PRO A 1 155 ? 12.881 24.294 -10.158 1.00 32.19 155 PRO A C 1
ATOM 1160 O O . PRO A 1 155 ? 11.762 24.376 -10.661 1.00 32.19 155 PRO A O 1
ATOM 1163 N N . GLN A 1 156 ? 13.070 23.826 -8.927 1.00 42.72 156 GLN A N 1
ATOM 1164 C CA . GLN A 1 156 ? 11.967 23.752 -7.974 1.00 42.72 156 GLN A CA 1
ATOM 1165 C C . GLN A 1 156 ? 11.480 25.194 -7.770 1.00 42.72 156 GLN A C 1
ATOM 1167 O O . GLN A 1 156 ? 12.319 26.052 -7.464 1.00 42.72 156 GLN A O 1
ATOM 1172 N N . PRO A 1 157 ? 10.184 25.505 -7.950 1.00 32.00 157 PRO A N 1
ATOM 1173 C CA . PRO A 1 157 ? 9.672 26.814 -7.585 1.00 32.00 157 PRO A CA 1
ATOM 1174 C C . PRO A 1 157 ? 9.974 27.004 -6.103 1.00 32.00 157 PRO A C 1
ATOM 1176 O O . PRO A 1 157 ? 9.609 26.168 -5.275 1.00 32.00 157 PRO A O 1
ATOM 1179 N N . SER A 1 158 ? 10.695 28.068 -5.766 1.00 36.81 158 SER A N 1
ATOM 1180 C CA . SER A 1 158 ? 10.895 28.432 -4.376 1.00 36.81 158 SER A CA 1
ATOM 1181 C C . SER A 1 158 ? 9.518 28.700 -3.780 1.00 36.81 158 SER A C 1
ATOM 1183 O O . SER A 1 158 ? 8.853 29.675 -4.126 1.00 36.81 158 SER A O 1
ATOM 1185 N N . LEU A 1 159 ? 9.070 27.815 -2.890 1.00 39.78 159 LEU A N 1
ATOM 1186 C CA . LEU A 1 159 ? 7.950 28.085 -2.000 1.00 39.78 159 LEU A CA 1
ATOM 1187 C C . LEU A 1 159 ? 8.397 29.200 -1.046 1.00 39.78 159 LEU A C 1
ATOM 1189 O O . LEU A 1 159 ? 8.816 28.966 0.084 1.00 39.78 159 LEU A O 1
ATOM 1193 N N . ARG A 1 160 ? 8.383 30.439 -1.546 1.00 33.12 160 ARG A N 1
ATOM 1194 C CA . ARG A 1 160 ? 8.349 31.633 -0.711 1.00 33.12 160 ARG A CA 1
ATOM 1195 C C . ARG A 1 160 ? 7.031 31.566 0.042 1.00 33.12 160 ARG A C 1
ATOM 1197 O O . ARG A 1 160 ? 5.971 31.575 -0.574 1.00 33.12 160 ARG A O 1
ATOM 1204 N N . ASN A 1 161 ? 7.121 31.506 1.365 1.00 41.03 161 ASN A N 1
ATOM 1205 C CA . ASN A 1 161 ? 6.007 31.762 2.264 1.00 41.03 161 ASN A CA 1
ATOM 1206 C C . ASN A 1 161 ? 5.329 33.082 1.866 1.00 41.03 161 ASN A C 1
ATOM 1208 O O . ASN A 1 161 ? 5.837 34.157 2.179 1.00 41.03 161 ASN A O 1
ATOM 1212 N N . SER A 1 162 ? 4.188 33.007 1.187 1.00 37.22 162 SER A N 1
ATOM 1213 C CA . SER A 1 162 ? 3.245 34.114 1.072 1.00 37.22 162 SER A CA 1
ATOM 1214 C C . SER A 1 162 ? 2.204 33.948 2.175 1.00 37.22 162 SER A C 1
ATOM 1216 O O . SER A 1 162 ? 1.100 33.453 1.952 1.00 37.22 162 SER A O 1
ATOM 1218 N N . HIS A 1 163 ? 2.592 34.322 3.394 1.00 40.25 163 HIS A N 1
ATOM 1219 C CA . HIS A 1 163 ? 1.611 34.853 4.328 1.00 40.25 163 HIS A CA 1
ATOM 1220 C C . HIS A 1 163 ? 1.104 36.179 3.743 1.00 40.25 163 HIS A C 1
ATOM 1222 O O . HIS A 1 163 ? 1.912 36.999 3.314 1.00 40.25 163 HIS A O 1
ATOM 1228 N N . HIS A 1 164 ? -0.218 36.338 3.773 1.00 40.81 164 HIS A N 1
ATOM 1229 C CA . HIS A 1 164 ? -1.043 37.469 3.336 1.00 40.81 164 HIS A CA 1
ATOM 1230 C C . HIS A 1 164 ? -1.744 37.337 1.971 1.00 40.81 164 HIS A C 1
ATOM 1232 O O . HIS A 1 164 ? -1.136 37.262 0.908 1.00 40.81 164 HIS A O 1
ATOM 1238 N N . ASP A 1 165 ? -3.074 37.333 2.108 1.00 39.00 165 ASP A N 1
ATOM 1239 C CA . ASP A 1 165 ? -4.149 37.591 1.152 1.00 39.00 165 ASP A CA 1
ATOM 1240 C C . ASP A 1 165 ? -4.502 36.533 0.103 1.00 39.00 165 ASP A C 1
ATOM 1242 O O . ASP A 1 165 ? -4.131 36.629 -1.064 1.00 39.00 165 ASP A O 1
ATOM 1246 N N . ARG A 1 166 ? -5.397 35.606 0.493 1.00 37.28 166 ARG A N 1
ATOM 1247 C CA . ARG A 1 166 ? -6.540 35.222 -0.358 1.00 37.28 166 ARG A CA 1
ATOM 1248 C C . ARG A 1 166 ? -7.830 35.059 0.463 1.00 37.28 166 ARG A C 1
ATOM 1250 O O . ARG A 1 166 ? -7.777 34.476 1.547 1.00 37.28 166 ARG A O 1
ATOM 1257 N N . PRO A 1 167 ? -8.973 35.561 -0.043 1.00 38.81 167 PRO A N 1
ATOM 1258 C CA . PRO A 1 167 ? -10.273 35.432 0.603 1.00 38.81 167 PRO A CA 1
ATOM 1259 C C . PRO A 1 167 ? -10.771 33.983 0.517 1.00 38.81 167 PRO A C 1
ATOM 1261 O O . PRO A 1 167 ? -10.377 33.230 -0.373 1.00 38.81 167 PRO A O 1
ATOM 1264 N N . GLY A 1 168 ? -11.608 33.599 1.482 1.00 42.34 168 GLY A N 1
ATOM 1265 C CA . GLY A 1 168 ? -12.030 32.225 1.743 1.00 42.34 168 GLY A CA 1
ATOM 1266 C C . GLY A 1 168 ? -12.502 31.443 0.515 1.00 42.34 168 GLY A C 1
ATOM 1267 O O . GLY A 1 168 ? -13.470 31.808 -0.142 1.00 42.34 168 GLY A O 1
ATOM 1268 N N . GLY A 1 169 ? -11.836 30.316 0.274 1.00 34.88 169 GLY A N 1
ATOM 1269 C CA . GLY A 1 169 ? -12.270 29.238 -0.607 1.00 34.88 169 GLY A CA 1
ATOM 1270 C C . GLY A 1 169 ? -11.531 27.969 -0.192 1.00 34.88 169 GLY A C 1
ATOM 1271 O O . GLY A 1 169 ? -10.302 27.937 -0.179 1.00 34.88 169 GLY A O 1
ATOM 1272 N N . SER A 1 170 ? -12.261 26.947 0.249 1.00 37.62 170 SER A N 1
ATOM 1273 C CA . SER A 1 170 ? -11.699 25.682 0.730 1.00 37.62 170 SER A CA 1
ATOM 1274 C C . SER A 1 170 ? -10.935 24.965 -0.389 1.00 37.62 170 SER A C 1
ATOM 1276 O O . SER A 1 170 ? -11.534 24.573 -1.386 1.00 37.62 170 SER A O 1
ATOM 1278 N N . GLY A 1 171 ? -9.628 24.744 -0.207 1.00 38.88 171 GLY A N 1
ATOM 1279 C CA . GLY A 1 171 ? -8.694 24.148 -1.183 1.00 38.88 171 GLY A CA 1
ATOM 1280 C C . GLY A 1 171 ? -8.938 22.684 -1.584 1.00 38.88 171 GLY A C 1
ATOM 1281 O O . GLY A 1 171 ? -8.016 22.015 -2.035 1.00 38.88 171 GLY A O 1
ATOM 1282 N N . ILE A 1 172 ? -10.158 22.174 -1.419 1.00 46.06 172 ILE A N 1
ATOM 1283 C CA . ILE A 1 172 ? -10.571 20.822 -1.818 1.00 46.06 172 ILE A CA 1
ATOM 1284 C C . ILE A 1 172 ? -11.120 20.822 -3.259 1.00 46.06 172 ILE A C 1
ATOM 1286 O O . ILE A 1 172 ? -11.113 19.794 -3.929 1.00 46.06 172 ILE A O 1
ATOM 1290 N N . GLU A 1 173 ? -11.537 21.979 -3.779 1.00 43.75 173 GLU A N 1
ATOM 1291 C CA . GLU A 1 173 ? -12.220 22.092 -5.077 1.00 43.75 173 GLU A CA 1
ATOM 1292 C C . GLU A 1 173 ? -11.296 21.913 -6.301 1.00 43.75 173 GLU A C 1
ATOM 1294 O O . GLU A 1 173 ? -11.775 21.673 -7.403 1.00 43.75 173 GLU A O 1
ATOM 1299 N N . ALA A 1 174 ? -9.971 21.944 -6.114 1.00 48.12 174 ALA A N 1
ATOM 1300 C CA . ALA A 1 174 ? -8.976 21.806 -7.187 1.00 48.12 174 ALA A CA 1
ATOM 1301 C C . ALA A 1 174 ? -8.534 20.352 -7.482 1.00 48.12 174 ALA A C 1
ATOM 1303 O O . ALA A 1 174 ? -7.591 20.143 -8.242 1.00 48.12 174 ALA A O 1
ATOM 1304 N N . LEU A 1 175 ? -9.164 19.347 -6.860 1.00 45.19 175 LEU A N 1
ATOM 1305 C CA . LEU A 1 175 ? -8.752 17.932 -6.915 1.00 45.19 175 LEU A CA 1
ATOM 1306 C C . LEU A 1 175 ? -9.688 17.027 -7.744 1.00 45.19 175 LEU A C 1
ATOM 1308 O O . LEU A 1 175 ? -9.727 15.818 -7.506 1.00 45.19 175 LEU A O 1
ATOM 1312 N N . ARG A 1 176 ? -10.447 17.577 -8.699 1.00 38.16 176 ARG A N 1
ATOM 1313 C CA . ARG A 1 176 ? -11.324 16.804 -9.598 1.00 38.16 176 ARG A CA 1
ATOM 1314 C C . ARG A 1 176 ? -10.924 16.939 -11.057 1.00 38.16 176 ARG A C 1
ATOM 1316 O O . ARG A 1 176 ? -10.667 18.083 -11.482 1.00 38.16 176 ARG A O 1
#

Sequence (176 aa):
MREAVKKEEKIEAIKSRARKNFSLGYNCPECVTEAVLTVIDTGLPPETRKVATGFVGGVGLYGDTCGAITGAIIAVGCVHGRDQLPQDSDPKQAVKKSADELYGRPGLYRLFNQIPNKFLKSTATPPAGPHNQNRRTTGFAGIMPCTAVRSSPTPQPSLRNSHHDRPGGSGIEALR

Radius of gyration: 19.86 Å; Cα contacts (8 Å, |Δi|>4): 137; chains: 1; bounding box: 51×65×38 Å